Protein AF-A0AAV8ZLM1-F1 (afdb_monomer_lite)

Foldseek 3Di:
DCVVCVVVVHDPVVVVCCVVVCVVVVVVVVVVVLQCPAPPHDPDPPADDAPSHGDPVLRVVCVVPVPVSCVCQCVCVDVHHRDDDDDD

pLDDT: mean 85.18, std 17.74, range [24.75, 98.12]

Structure (mmCIF, N/CA/C/O backbone):
data_AF-A0AAV8ZLM1-F1
#
_entry.id   AF-A0AAV8ZLM1-F1
#
loop_
_atom_site.group_PDB
_atom_site.id
_atom_site.type_symbol
_atom_site.label_atom_id
_atom_site.label_alt_id
_atom_site.label_comp_id
_atom_site.label_asym_id
_atom_site.label_entity_id
_atom_site.label_seq_id
_atom_site.pdbx_PDB_ins_code
_atom_site.Cartn_x
_atom_site.Cartn_y
_atom_site.Cartn_z
_atom_site.occupancy
_atom_site.B_iso_or_equiv
_atom_site.auth_seq_id
_atom_site.auth_comp_id
_atom_site.auth_asym_id
_atom_site.auth_atom_id
_atom_site.pdbx_PDB_model_num
ATOM 1 N N . MET A 1 1 ? -19.427 1.726 5.671 1.00 60.84 1 MET A N 1
ATOM 2 C CA . MET A 1 1 ? -18.326 1.374 6.595 1.00 60.84 1 MET A CA 1
ATOM 3 C C . MET A 1 1 ? -18.644 0.105 7.381 1.00 60.84 1 MET A C 1
ATOM 5 O O . MET A 1 1 ? -17.946 -0.873 7.179 1.00 60.84 1 MET A O 1
ATOM 9 N N . ILE A 1 2 ? -19.730 0.063 8.169 1.00 75.81 2 ILE A N 1
ATOM 10 C CA . ILE A 1 2 ? -20.146 -1.152 8.909 1.00 75.81 2 ILE A CA 1
ATOM 11 C C . ILE A 1 2 ? -20.462 -2.331 7.971 1.00 75.81 2 ILE A C 1
ATOM 13 O O . ILE A 1 2 ? -20.012 -3.441 8.218 1.00 75.81 2 ILE A O 1
ATOM 17 N N . ILE A 1 3 ? -21.179 -2.072 6.870 1.00 85.81 3 ILE A N 1
ATOM 18 C CA . ILE A 1 3 ? -21.589 -3.105 5.900 1.00 85.81 3 ILE A CA 1
ATOM 19 C C . ILE A 1 3 ? -20.367 -3.833 5.312 1.00 85.81 3 ILE A C 1
ATOM 21 O O . ILE A 1 3 ? -20.293 -5.047 5.376 1.00 85.81 3 ILE A O 1
ATOM 25 N N . CYS A 1 4 ? -19.339 -3.098 4.878 1.00 87.06 4 CYS A N 1
ATOM 26 C CA . CYS A 1 4 ? -18.116 -3.684 4.318 1.00 87.06 4 CYS A CA 1
ATOM 27 C C . CYS A 1 4 ? -17.354 -4.576 5.314 1.00 87.06 4 CYS A C 1
ATOM 29 O O . CYS A 1 4 ? -16.791 -5.596 4.923 1.00 87.06 4 CYS A O 1
ATOM 31 N N . ALA A 1 5 ? -17.319 -4.187 6.594 1.00 86.81 5 ALA A N 1
ATOM 32 C CA . ALA A 1 5 ? -16.679 -4.984 7.637 1.00 86.81 5 ALA A CA 1
ATOM 33 C C . ALA A 1 5 ? -17.438 -6.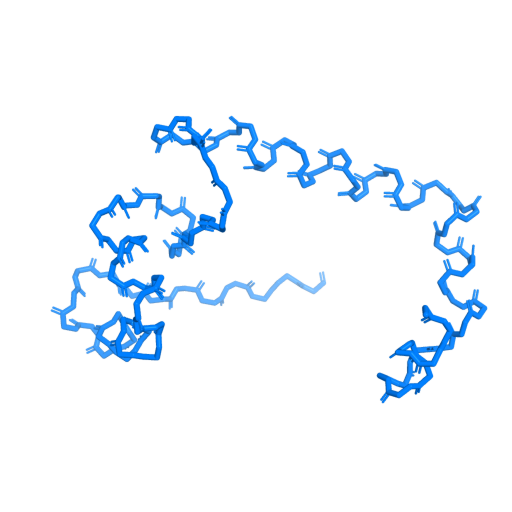296 7.875 1.00 86.81 5 ALA A C 1
ATOM 35 O O . ALA A 1 5 ? -16.822 -7.361 7.911 1.00 86.81 5 ALA A O 1
ATOM 36 N N . ALA A 1 6 ? -18.771 -6.215 7.953 1.00 85.75 6 ALA A N 1
ATOM 37 C CA . ALA A 1 6 ? -19.639 -7.378 8.099 1.00 85.75 6 ALA A CA 1
ATOM 38 C C . ALA A 1 6 ? -19.503 -8.345 6.912 1.00 85.75 6 ALA A C 1
ATOM 40 O O . ALA A 1 6 ? -19.312 -9.541 7.125 1.00 85.75 6 ALA A O 1
ATOM 41 N N . ASP A 1 7 ? -19.504 -7.824 5.682 1.00 94.00 7 ASP A N 1
ATOM 42 C CA . ASP A 1 7 ? -19.345 -8.619 4.457 1.00 94.00 7 ASP A CA 1
ATOM 43 C C . ASP A 1 7 ? -17.976 -9.314 4.383 1.00 94.00 7 ASP A C 1
ATOM 45 O O . ASP A 1 7 ? -17.849 -10.396 3.815 1.00 94.00 7 ASP A O 1
ATOM 49 N N . SER A 1 8 ? -16.949 -8.718 4.998 1.00 90.81 8 SER A N 1
ATOM 50 C CA . SER A 1 8 ? -15.597 -9.290 5.085 1.00 90.81 8 SER A CA 1
ATOM 51 C C . SER A 1 8 ? -15.439 -10.294 6.237 1.00 90.81 8 SER A C 1
ATOM 53 O O . SER A 1 8 ? -14.341 -10.803 6.457 1.00 90.81 8 SER A O 1
ATOM 55 N N . GLY A 1 9 ? -16.501 -10.556 7.010 1.00 93.81 9 GLY A N 1
ATOM 56 C CA . GLY A 1 9 ? -16.464 -11.432 8.185 1.00 93.81 9 GLY A CA 1
ATOM 57 C C . GLY A 1 9 ? -15.713 -10.845 9.384 1.00 93.81 9 GLY A C 1
ATOM 58 O O . GLY A 1 9 ? -15.405 -11.576 10.324 1.00 93.81 9 GLY A O 1
ATOM 59 N N . ILE A 1 10 ? -15.414 -9.541 9.373 1.00 91.69 10 ILE A N 1
ATOM 60 C CA . ILE A 1 10 ? -14.709 -8.856 10.459 1.00 91.69 10 ILE A CA 1
ATOM 61 C C . ILE A 1 10 ? -15.750 -8.269 11.422 1.00 91.69 10 ILE A C 1
ATOM 63 O O . ILE A 1 10 ? -16.512 -7.378 11.031 1.00 91.69 10 ILE A O 1
ATOM 67 N N . PRO A 1 11 ? -15.789 -8.707 12.696 1.00 92.69 11 PRO A N 1
ATOM 68 C CA . PRO A 1 11 ? -16.706 -8.138 13.671 1.00 92.69 11 PRO A CA 1
ATOM 69 C C . PRO A 1 11 ? -16.438 -6.645 13.874 1.00 92.69 11 PRO A C 1
ATOM 71 O O . PRO A 1 11 ? -15.300 -6.223 14.090 1.00 92.69 11 PRO A O 1
ATOM 74 N N . TRP A 1 12 ? -17.498 -5.836 13.877 1.00 90.31 12 TRP A N 1
ATOM 75 C CA . TRP A 1 12 ? -17.377 -4.395 14.116 1.00 90.31 12 TRP A CA 1
ATOM 76 C C . TRP A 1 12 ? -16.709 -4.076 15.461 1.00 90.31 12 TRP A C 1
ATOM 78 O O . TRP A 1 12 ? -15.904 -3.153 15.552 1.00 90.31 12 TRP A O 1
ATOM 88 N N . THR A 1 13 ? -16.974 -4.881 16.490 1.00 93.06 13 THR A N 1
ATOM 89 C CA . THR A 1 13 ? -16.359 -4.735 17.815 1.00 93.06 13 THR A CA 1
ATOM 90 C C . THR A 1 13 ? -14.841 -4.903 17.783 1.00 93.06 13 THR A C 1
ATOM 92 O O . THR A 1 13 ? -14.143 -4.209 18.516 1.00 93.06 13 THR A O 1
ATOM 95 N N . SER A 1 14 ? -14.308 -5.758 16.905 1.00 93.31 14 SER A N 1
ATOM 96 C CA . SER A 1 14 ? -12.862 -5.904 16.707 1.00 93.31 14 SER A CA 1
ATOM 97 C C . SER A 1 14 ? -12.249 -4.648 16.085 1.00 93.31 14 SER A C 1
ATOM 99 O O . SER A 1 14 ? -11.195 -4.197 16.531 1.00 93.31 14 SER A O 1
ATOM 101 N N . LEU A 1 15 ? -12.927 -4.037 15.107 1.00 92.25 15 LEU A N 1
ATOM 102 C CA . LEU A 1 15 ? -12.488 -2.769 14.511 1.00 92.25 15 LEU A CA 1
ATOM 103 C C . LEU A 1 15 ? -12.548 -1.621 15.521 1.00 92.25 15 LEU A C 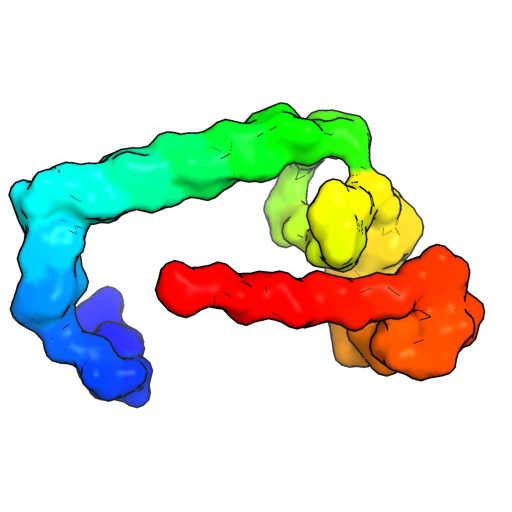1
ATOM 105 O O . LEU A 1 15 ? -11.602 -0.846 15.617 1.00 92.25 15 LEU A O 1
ATOM 109 N N . GLN A 1 16 ? -13.619 -1.536 16.314 1.00 93.00 16 GLN A N 1
ATOM 110 C CA . GLN A 1 16 ? -13.718 -0.549 17.393 1.00 93.00 16 GLN A CA 1
ATOM 111 C C . GLN A 1 16 ? -12.619 -0.738 18.437 1.00 93.00 16 GLN A C 1
ATOM 113 O O . GLN A 1 16 ? -12.018 0.246 18.857 1.00 93.00 16 GLN A O 1
ATOM 118 N N . GLY A 1 17 ? -12.324 -1.987 18.808 1.00 95.56 17 GLY A N 1
ATOM 119 C CA . GLY A 1 17 ? -11.207 -2.322 19.685 1.00 95.56 17 GLY A CA 1
ATOM 120 C C . GLY A 1 17 ? -9.892 -1.756 19.154 1.00 95.56 17 GLY A C 1
ATOM 121 O O . GLY A 1 17 ? -9.249 -0.989 19.863 1.00 95.56 17 GLY A O 1
ATOM 122 N N . CYS A 1 18 ? -9.563 -2.043 17.890 1.00 94.69 18 CYS A N 1
ATOM 123 C CA . CYS A 1 18 ? -8.363 -1.536 17.210 1.00 94.69 18 CYS A CA 1
ATOM 124 C C . CYS A 1 18 ? -8.291 0.003 17.176 1.00 94.69 18 CYS A C 1
ATOM 126 O O . CYS A 1 18 ? -7.242 0.585 17.449 1.00 94.69 18 CYS A O 1
ATOM 128 N N . LEU A 1 19 ? -9.414 0.670 16.887 1.00 94.06 19 LEU A N 1
ATOM 129 C CA . LEU A 1 19 ? -9.489 2.134 16.877 1.00 94.06 19 LEU A CA 1
ATOM 130 C C . LEU A 1 19 ? -9.295 2.734 18.276 1.00 94.06 19 LEU A C 1
ATOM 132 O O . LEU A 1 19 ? -8.662 3.772 18.418 1.00 94.06 19 LEU A O 1
ATOM 136 N N . SER A 1 20 ? -9.845 2.096 19.310 1.00 95.56 20 SER A N 1
ATOM 137 C CA . SER A 1 20 ? -9.800 2.609 20.686 1.00 95.56 20 SER A CA 1
ATOM 138 C C . SER A 1 20 ? -8.510 2.282 21.442 1.00 95.56 20 SER A C 1
ATOM 140 O O . SER A 1 20 ? -8.208 2.949 22.428 1.00 95.56 20 SER A O 1
ATOM 142 N N . SER A 1 21 ? -7.756 1.266 21.010 1.00 96.31 21 SER A N 1
ATOM 143 C CA . SER A 1 21 ? -6.540 0.813 21.695 1.00 96.31 21 SER A CA 1
ATOM 144 C C . SER A 1 21 ? -5.285 1.605 21.324 1.00 96.31 21 SER A C 1
ATOM 146 O O . SER A 1 21 ? -4.253 1.411 21.958 1.00 96.31 21 SER A O 1
ATOM 148 N N . GLY A 1 22 ? -5.351 2.459 20.296 1.00 95.38 22 GLY A N 1
ATOM 149 C CA . GLY A 1 22 ? -4.187 3.125 19.699 1.00 95.38 22 GLY A CA 1
ATOM 150 C C . GLY A 1 22 ? -3.462 2.283 18.641 1.00 95.38 22 GLY A C 1
ATOM 151 O O . GLY A 1 22 ? -2.635 2.810 17.904 1.00 95.38 22 GLY A O 1
ATOM 152 N N . GLN A 1 23 ? -3.815 1.002 18.475 1.00 96.62 23 GLN A N 1
ATOM 153 C CA . GLN A 1 23 ? -3.218 0.134 17.451 1.00 96.62 23 GLN A CA 1
ATOM 154 C C . GLN A 1 23 ? -3.431 0.689 16.032 1.00 96.62 23 GLN A C 1
ATOM 156 O O . GLN A 1 23 ? -2.557 0.574 15.175 1.00 96.62 23 GLN A O 1
ATOM 161 N N . ALA A 1 24 ? -4.586 1.310 15.772 1.00 95.69 24 ALA A N 1
ATOM 162 C CA . ALA A 1 24 ? -4.846 1.966 14.493 1.00 95.69 24 ALA A CA 1
ATOM 163 C C . ALA A 1 24 ? -3.859 3.113 14.202 1.00 95.69 24 ALA A C 1
ATOM 165 O O . ALA A 1 24 ? -3.461 3.283 13.049 1.00 95.69 24 ALA A O 1
ATOM 166 N N . ASP A 1 25 ? -3.436 3.857 15.228 1.00 97.81 25 ASP A N 1
ATOM 167 C CA . ASP A 1 25 ? -2.479 4.956 15.083 1.00 97.81 25 ASP A CA 1
ATOM 168 C C . ASP A 1 25 ? -1.072 4.425 14.798 1.00 97.81 25 ASP A C 1
ATOM 170 O O . ASP A 1 25 ? -0.400 4.921 13.895 1.00 97.81 25 ASP A O 1
ATOM 174 N N . GLU A 1 26 ? -0.650 3.369 15.501 1.00 97.88 26 GLU A N 1
ATOM 175 C CA . GLU A 1 26 ? 0.630 2.692 15.247 1.00 97.88 26 GLU A CA 1
ATOM 176 C C . GLU A 1 26 ? 0.716 2.193 13.797 1.00 97.88 26 GLU A C 1
ATOM 178 O O . GLU A 1 26 ? 1.685 2.477 13.089 1.00 97.88 26 GLU A O 1
ATOM 183 N N . LEU A 1 27 ? -0.341 1.527 13.319 1.00 97.69 27 LEU A N 1
ATOM 184 C CA . LEU A 1 27 ? -0.431 1.052 11.937 1.00 97.69 27 LEU A CA 1
ATOM 185 C C . LEU A 1 27 ? -0.435 2.206 10.928 1.00 97.69 27 LEU A C 1
ATOM 187 O O . LEU A 1 27 ? 0.134 2.079 9.840 1.00 97.69 27 LEU A O 1
ATOM 191 N N . LEU A 1 28 ? -1.082 3.328 11.250 1.00 97.25 28 LEU A N 1
ATOM 192 C CA . LEU A 1 28 ? -1.102 4.499 10.378 1.00 97.25 28 LEU A CA 1
ATOM 193 C C . LEU A 1 28 ? 0.294 5.121 10.252 1.00 97.25 28 LEU A C 1
ATOM 195 O O . LEU A 1 28 ? 0.717 5.432 9.137 1.00 97.25 28 LEU A O 1
ATOM 199 N N . VAL A 1 29 ? 1.020 5.254 11.366 1.00 98.12 29 VAL A N 1
ATOM 200 C CA . VAL A 1 29 ? 2.404 5.749 11.382 1.00 98.12 29 VAL A CA 1
ATOM 201 C C . VAL A 1 29 ? 3.316 4.822 10.582 1.00 98.12 29 VAL A C 1
ATOM 203 O O . VAL A 1 29 ? 4.027 5.296 9.698 1.00 98.12 29 VAL A O 1
ATOM 206 N N . GLU A 1 30 ? 3.247 3.507 10.805 1.00 97.56 30 GLU A N 1
ATOM 207 C CA . GLU A 1 30 ? 4.069 2.532 10.075 1.00 97.56 30 GLU A CA 1
ATOM 208 C C . GLU A 1 30 ? 3.848 2.621 8.555 1.00 97.56 30 GLU A C 1
ATOM 210 O O . GLU A 1 30 ? 4.802 2.664 7.775 1.00 97.56 30 GLU A O 1
ATOM 215 N N . ASN A 1 31 ? 2.593 2.708 8.107 1.00 95.69 31 ASN A N 1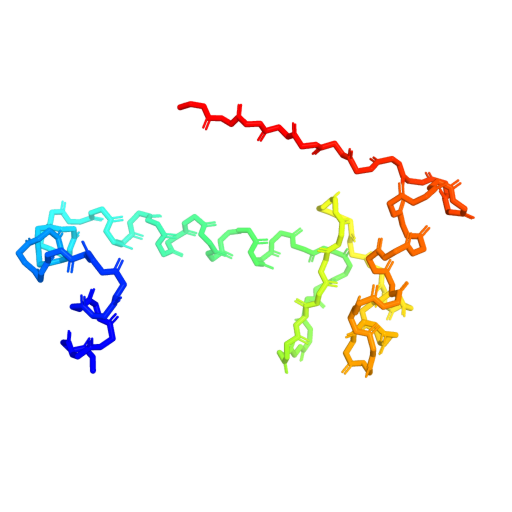
ATOM 216 C CA . ASN A 1 31 ? 2.295 2.851 6.680 1.00 95.69 31 ASN A CA 1
ATOM 217 C C . ASN A 1 31 ? 2.690 4.232 6.125 1.00 95.69 31 ASN A C 1
ATOM 219 O O . ASN A 1 31 ? 3.056 4.337 4.948 1.00 95.69 31 ASN A O 1
ATOM 223 N N . GLY A 1 32 ? 2.665 5.274 6.959 1.00 95.19 32 GLY A N 1
ATOM 224 C CA . GLY A 1 32 ? 3.208 6.593 6.637 1.00 95.19 32 GLY A CA 1
ATOM 225 C C . GLY A 1 32 ? 4.711 6.539 6.359 1.00 95.19 32 GLY A C 1
ATOM 226 O O . GLY A 1 32 ? 5.146 6.976 5.293 1.00 95.19 32 GLY A O 1
ATOM 227 N N . GLU A 1 33 ? 5.486 5.918 7.250 1.00 96.31 33 GLU A N 1
ATOM 228 C CA . GLU A 1 33 ? 6.937 5.724 7.088 1.00 96.31 33 GLU A CA 1
ATOM 229 C C . GLU A 1 33 ? 7.274 4.857 5.867 1.00 96.31 33 GLU A C 1
ATOM 231 O O . GLU A 1 33 ? 8.171 5.179 5.080 1.00 96.31 33 GLU A O 1
ATOM 236 N N . ARG A 1 34 ? 6.505 3.786 5.629 1.00 93.00 34 ARG A N 1
ATOM 237 C CA . ARG A 1 34 ? 6.637 2.966 4.411 1.00 93.00 34 ARG A CA 1
ATOM 238 C C . ARG A 1 34 ? 6.386 3.770 3.138 1.00 93.00 34 ARG A C 1
ATOM 240 O O . ARG A 1 34 ? 7.088 3.568 2.160 1.00 93.00 34 ARG A O 1
ATOM 247 N N . THR A 1 35 ? 5.416 4.685 3.139 1.00 93.62 35 THR A N 1
ATOM 248 C CA . THR A 1 35 ? 5.140 5.562 1.987 1.00 93.62 35 THR A CA 1
ATOM 249 C C . THR A 1 35 ? 6.241 6.609 1.806 1.00 93.62 35 THR A C 1
ATOM 251 O O . THR A 1 35 ? 6.668 6.871 0.682 1.00 93.62 35 THR A O 1
ATOM 254 N N . TYR A 1 36 ? 6.714 7.199 2.905 1.00 94.19 36 TYR A N 1
ATOM 255 C CA . TYR A 1 36 ? 7.746 8.237 2.902 1.00 94.19 36 TYR A CA 1
ATOM 256 C C . TYR A 1 36 ? 9.114 7.716 2.443 1.00 94.19 36 TYR A C 1
ATOM 258 O O . TYR A 1 36 ? 9.848 8.434 1.767 1.0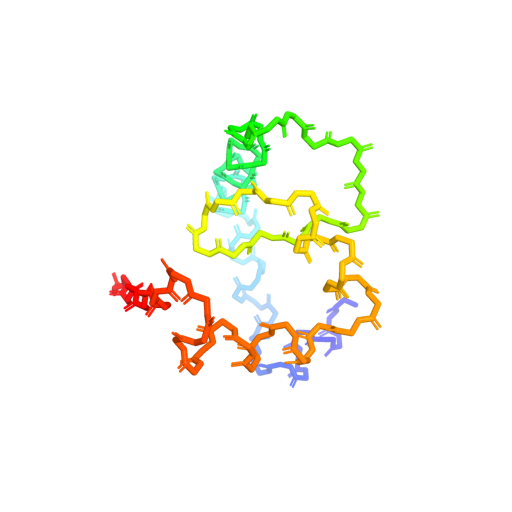0 94.19 36 TYR A O 1
ATOM 266 N N . SER A 1 37 ? 9.439 6.467 2.780 1.00 93.62 37 SER A N 1
ATOM 267 C CA . SER A 1 37 ? 10.720 5.823 2.453 1.00 93.62 37 SER A CA 1
ATOM 268 C C . SER A 1 37 ? 10.854 5.346 1.002 1.00 93.62 37 SER A C 1
ATOM 270 O O . SER A 1 37 ? 11.930 4.888 0.614 1.00 93.62 37 SER A O 1
ATOM 272 N N . VAL A 1 38 ? 9.800 5.444 0.185 1.00 93.25 38 VAL A N 1
ATOM 273 C CA . VAL A 1 38 ? 9.861 5.051 -1.229 1.00 93.25 38 VAL A CA 1
ATOM 274 C C . VAL A 1 38 ? 10.740 6.020 -2.012 1.00 93.25 38 VAL A C 1
ATOM 276 O O . VAL A 1 38 ? 10.495 7.226 -2.021 1.00 93.25 38 VAL A O 1
ATOM 279 N N . GLU A 1 39 ? 11.712 5.468 -2.742 1.00 92.00 39 GLU A N 1
ATOM 280 C CA . GLU A 1 39 ? 12.605 6.224 -3.616 1.00 92.00 39 GLU A CA 1
ATOM 281 C C . GLU A 1 39 ? 12.518 5.763 -5.085 1.00 92.00 39 GLU A C 1
ATOM 283 O O . GLU A 1 39 ? 12.583 4.559 -5.358 1.00 92.00 39 GLU A O 1
ATOM 288 N N . PRO A 1 40 ? 12.439 6.701 -6.052 1.00 91.50 40 PRO A N 1
ATOM 289 C CA . PRO A 1 40 ? 12.155 8.130 -5.879 1.00 91.50 40 PRO A CA 1
ATOM 290 C C . PRO A 1 40 ? 10.814 8.410 -5.186 1.00 91.50 40 PRO A C 1
ATOM 292 O O . PRO A 1 40 ? 9.871 7.627 -5.303 1.00 91.50 40 PRO A O 1
ATOM 295 N N . LYS A 1 41 ? 10.732 9.569 -4.516 1.00 92.62 41 LYS A N 1
ATOM 296 C CA . LYS A 1 41 ? 9.521 10.029 -3.818 1.00 92.62 41 LYS A CA 1
ATOM 297 C C . LYS A 1 41 ? 8.257 9.863 -4.663 1.00 92.62 41 LYS A C 1
ATOM 299 O O . LYS A 1 41 ? 8.193 10.304 -5.813 1.00 92.62 41 LYS A O 1
ATOM 304 N N . ILE A 1 42 ? 7.223 9.300 -4.043 1.00 89.88 42 ILE A N 1
ATOM 305 C CA . ILE A 1 42 ? 5.896 9.148 -4.644 1.00 89.88 42 ILE A CA 1
ATOM 306 C C . ILE A 1 42 ? 5.314 10.527 -4.974 1.00 89.88 42 ILE A C 1
ATOM 308 O O . ILE A 1 42 ? 5.224 11.402 -4.115 1.00 89.88 42 ILE A O 1
ATOM 312 N N . THR A 1 43 ? 4.873 10.708 -6.219 1.00 90.75 43 THR A N 1
ATOM 313 C CA . THR A 1 43 ? 4.271 11.962 -6.708 1.00 90.75 43 THR A CA 1
ATOM 314 C C . THR A 1 43 ? 2.753 11.890 -6.861 1.00 90.75 43 THR A C 1
ATOM 316 O O . THR A 1 43 ? 2.115 12.904 -7.141 1.00 90.75 43 THR A O 1
ATOM 319 N N . GLY A 1 44 ? 2.148 10.713 -6.674 1.00 90.50 44 GLY A N 1
ATOM 320 C CA . GLY A 1 44 ? 0.706 10.544 -6.808 1.00 90.50 44 GLY A CA 1
ATOM 321 C C . GLY A 1 44 ? 0.201 9.144 -6.477 1.00 90.50 44 GLY A C 1
ATOM 322 O O . GLY A 1 44 ? 0.966 8.194 -6.303 1.00 90.50 44 GLY A O 1
ATOM 323 N N . ILE A 1 45 ? -1.123 9.032 -6.409 1.00 92.88 45 ILE A N 1
ATOM 324 C CA . ILE A 1 45 ? -1.841 7.781 -6.159 1.00 92.88 45 ILE A CA 1
ATOM 325 C C . ILE A 1 45 ? -2.705 7.383 -7.375 1.00 92.88 45 ILE A C 1
ATOM 327 O O . ILE A 1 45 ? -3.202 8.265 -8.080 1.00 92.88 45 ILE A O 1
ATOM 331 N N . PRO A 1 46 ? -2.921 6.076 -7.630 1.00 93.31 46 PRO A N 1
ATOM 332 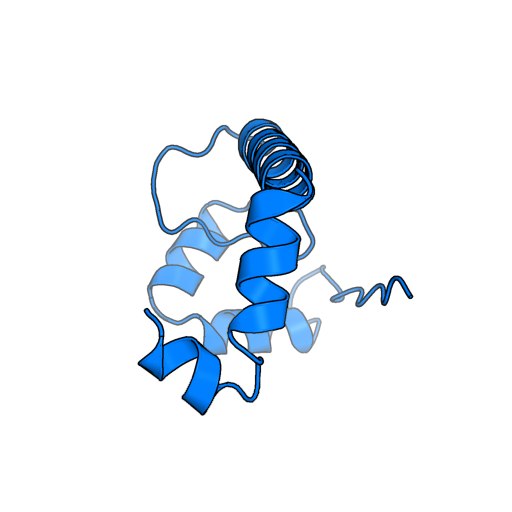C CA . PRO A 1 46 ? -2.239 4.949 -6.991 1.00 93.31 46 PRO A CA 1
ATOM 333 C C . PRO A 1 46 ? -0.774 4.836 -7.450 1.00 93.31 46 PRO A C 1
ATOM 335 O O . PRO A 1 46 ? -0.464 5.119 -8.608 1.00 93.31 46 PRO A O 1
ATOM 338 N N . THR A 1 47 ? 0.098 4.381 -6.547 1.00 95.19 47 THR A N 1
ATOM 339 C CA . THR A 1 47 ? 1.473 3.956 -6.855 1.00 95.19 47 THR A CA 1
ATOM 340 C C . THR A 1 47 ? 1.611 2.466 -6.561 1.00 95.19 47 THR A C 1
ATOM 342 O O . THR A 1 47 ? 1.241 2.010 -5.482 1.00 95.19 47 THR A O 1
ATOM 345 N N . ILE A 1 48 ? 2.112 1.709 -7.536 1.00 95.06 48 ILE A N 1
ATOM 346 C CA . ILE A 1 48 ? 2.240 0.252 -7.485 1.00 95.06 48 ILE A CA 1
ATOM 347 C C . ILE A 1 48 ? 3.724 -0.100 -7.392 1.00 95.06 48 ILE A C 1
ATOM 349 O O . ILE A 1 48 ? 4.520 0.279 -8.254 1.00 95.06 48 ILE A O 1
ATOM 353 N N . ILE A 1 49 ? 4.078 -0.827 -6.336 1.00 92.94 49 ILE A N 1
ATOM 354 C CA . ILE A 1 49 ? 5.441 -1.255 -6.017 1.00 92.94 49 ILE A CA 1
ATOM 355 C C . ILE A 1 49 ? 5.454 -2.779 -5.983 1.00 92.94 49 ILE A C 1
ATOM 357 O O . ILE A 1 49 ? 4.564 -3.397 -5.399 1.00 92.94 49 ILE A O 1
ATOM 361 N N . PHE A 1 50 ? 6.463 -3.384 -6.603 1.00 91.56 50 PHE A N 1
ATOM 362 C CA . PHE A 1 50 ? 6.646 -4.832 -6.611 1.00 91.56 50 PHE A CA 1
ATOM 363 C C . PHE A 1 50 ? 7.923 -5.174 -5.844 1.00 91.56 50 PHE A C 1
ATOM 365 O O . PHE A 1 50 ? 8.971 -4.595 -6.119 1.00 91.56 50 PHE A O 1
ATOM 372 N N . ASN A 1 51 ? 7.838 -6.116 -4.897 1.00 86.81 51 ASN A N 1
ATOM 373 C CA . ASN A 1 51 ? 8.963 -6.539 -4.047 1.00 86.81 51 ASN A CA 1
ATOM 374 C C . ASN A 1 51 ? 9.700 -5.369 -3.367 1.00 86.81 51 ASN A C 1
ATOM 376 O O . ASN A 1 51 ? 10.927 -5.344 -3.366 1.00 86.81 51 ASN A O 1
ATOM 380 N N . ASP A 1 52 ? 8.957 -4.383 -2.858 1.00 87.00 52 ASP A N 1
ATOM 381 C CA . ASP A 1 52 ? 9.496 -3.184 -2.194 1.00 87.00 52 ASP A CA 1
ATOM 382 C C . ASP A 1 52 ? 10.458 -2.333 -3.055 1.00 87.00 52 ASP A C 1
ATOM 384 O O . ASP A 1 52 ? 11.160 -1.466 -2.542 1.00 87.00 52 ASP A O 1
ATOM 388 N N . ILE A 1 53 ? 10.470 -2.534 -4.380 1.00 88.56 53 ILE A N 1
ATOM 389 C CA . ILE A 1 53 ? 11.289 -1.768 -5.327 1.00 88.56 53 ILE A CA 1
ATOM 390 C C . ILE A 1 53 ? 10.373 -0.965 -6.243 1.00 88.56 53 ILE A C 1
ATOM 392 O O . ILE A 1 53 ? 9.590 -1.517 -7.026 1.00 88.56 53 ILE A O 1
ATOM 396 N N . PHE A 1 54 ? 10.472 0.362 -6.167 1.00 91.75 54 PHE A N 1
ATOM 397 C CA . PHE A 1 54 ? 9.730 1.224 -7.073 1.00 91.75 54 PHE A CA 1
ATOM 398 C C . PHE A 1 54 ? 10.382 1.235 -8.460 1.00 91.75 54 PHE A C 1
ATOM 400 O O . PHE A 1 54 ? 11.577 1.470 -8.629 1.00 91.75 54 PHE A O 1
ATOM 407 N N . SER A 1 55 ? 9.559 0.997 -9.477 1.00 92.75 55 SER A N 1
ATOM 408 C CA . SER A 1 55 ? 9.923 1.149 -10.879 1.00 92.75 55 SER A CA 1
ATOM 409 C C . SER A 1 55 ? 8.815 1.918 -11.568 1.00 92.75 55 SER A C 1
ATOM 411 O O . SER A 1 55 ? 7.691 1.438 -11.688 1.00 92.75 55 SER A O 1
ATOM 413 N N . ASP A 1 56 ? 9.140 3.107 -12.058 1.00 92.44 56 ASP A N 1
ATOM 414 C CA . ASP A 1 56 ? 8.200 3.973 -12.764 1.00 92.44 56 ASP A CA 1
ATOM 415 C C . ASP A 1 56 ? 7.603 3.288 -14.015 1.00 92.44 56 ASP A C 1
ATOM 417 O O . ASP A 1 56 ? 6.408 3.398 -14.294 1.00 92.44 56 ASP A O 1
ATOM 421 N N . ALA A 1 57 ? 8.394 2.468 -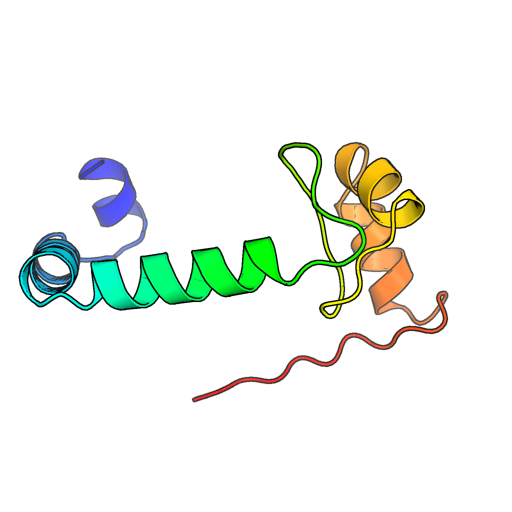14.717 1.00 92.81 57 ALA A N 1
ATOM 422 C CA . ALA A 1 57 ? 7.905 1.660 -15.832 1.00 92.81 57 ALA A CA 1
ATOM 423 C C . ALA A 1 57 ? 6.882 0.603 -15.383 1.00 92.81 57 ALA A C 1
ATOM 425 O O . ALA A 1 57 ? 5.794 0.532 -15.959 1.00 92.81 57 ALA A O 1
ATOM 426 N N . LEU A 1 58 ? 7.201 -0.187 -14.347 1.00 93.00 58 LEU A N 1
ATOM 427 C CA . LEU A 1 58 ? 6.276 -1.196 -13.820 1.00 93.00 58 LEU A CA 1
ATOM 428 C C . LEU A 1 58 ? 5.019 -0.544 -13.244 1.00 93.00 58 LEU A C 1
ATOM 430 O O . LEU A 1 58 ? 3.924 -1.020 -13.518 1.00 93.00 58 LEU A O 1
ATOM 434 N N . ASN A 1 59 ? 5.154 0.574 -12.529 1.00 94.06 59 ASN A N 1
ATOM 435 C CA . ASN A 1 59 ? 4.032 1.344 -12.001 1.00 94.06 59 ASN A CA 1
ATOM 436 C C . ASN A 1 59 ? 3.088 1.800 -13.126 1.00 94.06 59 ASN A C 1
ATOM 438 O O . ASN A 1 59 ? 1.885 1.549 -13.063 1.00 94.06 59 ASN A O 1
ATOM 442 N N . ARG A 1 60 ? 3.609 2.406 -14.203 1.00 94.31 60 ARG A N 1
ATOM 443 C CA . ARG A 1 60 ? 2.784 2.817 -15.356 1.00 94.31 60 ARG A CA 1
ATOM 444 C C . ARG A 1 60 ? 2.078 1.644 -16.033 1.00 94.31 60 ARG A C 1
ATOM 446 O O . ARG A 1 60 ? 0.888 1.744 -16.332 1.00 94.31 60 ARG A O 1
ATOM 453 N N . MET A 1 61 ? 2.798 0.549 -16.279 1.00 94.88 61 MET A N 1
ATOM 454 C CA . MET A 1 61 ? 2.217 -0.636 -16.917 1.00 94.88 61 MET A CA 1
ATOM 455 C C . MET A 1 61 ? 1.141 -1.262 -16.029 1.00 94.88 61 MET A C 1
ATOM 457 O O . MET A 1 61 ? 0.038 -1.533 -16.495 1.00 94.88 61 MET A O 1
ATOM 461 N N . ALA A 1 62 ? 1.418 -1.397 -14.734 1.00 95.62 62 ALA A N 1
ATOM 462 C CA . ALA A 1 62 ? 0.515 -2.005 -13.768 1.00 95.62 62 ALA A CA 1
ATOM 463 C C . ALA A 1 62 ? -0.744 -1.161 -13.519 1.00 95.62 62 ALA A C 1
ATOM 465 O O . ALA A 1 62 ? -1.813 -1.716 -13.286 1.00 95.62 62 ALA A O 1
ATOM 466 N N . ARG A 1 63 ? -0.656 0.172 -13.645 1.00 94.69 63 ARG A N 1
ATOM 467 C CA . ARG A 1 63 ? -1.833 1.059 -13.623 1.00 94.69 63 ARG A CA 1
ATOM 468 C C . ARG A 1 63 ? -2.765 0.846 -14.820 1.00 94.69 63 ARG A C 1
ATOM 470 O O . ARG A 1 63 ? -3.933 1.207 -14.733 1.00 94.69 63 ARG A O 1
ATOM 477 N N . THR A 1 64 ? -2.262 0.276 -15.914 1.00 96.06 64 THR A N 1
ATOM 478 C CA . THR A 1 64 ? -3.047 -0.021 -17.123 1.00 96.06 64 THR A CA 1
ATOM 479 C C . THR A 1 64 ? -3.528 -1.473 -17.139 1.00 96.06 64 THR A C 1
ATOM 481 O O . THR A 1 64 ? -4.690 -1.735 -17.435 1.00 96.06 64 THR A O 1
ATOM 484 N N . ASN A 1 65 ? -2.647 -2.423 -16.815 1.00 95.75 65 ASN A N 1
ATOM 485 C CA . ASN A 1 65 ? -2.952 -3.849 -16.762 1.00 95.75 65 ASN A CA 1
ATOM 486 C C . ASN A 1 65 ? -2.136 -4.526 -15.651 1.00 95.75 65 ASN A C 1
ATOM 488 O O . ASN A 1 65 ? -1.048 -5.056 -15.880 1.00 95.75 65 ASN A O 1
ATOM 492 N N . PHE A 1 66 ? -2.670 -4.486 -14.430 1.00 94.75 66 PHE A N 1
ATOM 493 C CA . PHE A 1 66 ? -2.015 -5.046 -13.248 1.00 94.75 66 PHE A CA 1
ATOM 494 C C . PHE A 1 66 ? -1.746 -6.550 -13.385 1.00 94.75 66 PHE A C 1
ATOM 496 O O . PHE A 1 66 ? -0.638 -6.997 -13.095 1.00 94.75 66 PHE A O 1
ATOM 503 N N . LEU A 1 67 ? -2.733 -7.314 -13.869 1.00 94.56 67 LEU A N 1
ATOM 504 C CA . LEU A 1 67 ? -2.649 -8.773 -13.967 1.00 94.56 67 LEU A CA 1
ATOM 505 C C . LEU A 1 67 ? -1.481 -9.214 -14.854 1.00 94.56 67 LEU A C 1
ATOM 507 O O . LEU A 1 67 ? -0.674 -10.037 -14.435 1.00 94.56 67 LEU A O 1
ATOM 511 N N . ASN A 1 68 ? -1.335 -8.603 -16.031 1.00 93.31 68 ASN A N 1
ATOM 512 C CA . ASN A 1 68 ? -0.258 -8.952 -16.954 1.00 93.31 68 ASN A CA 1
ATOM 513 C C . ASN A 1 68 ? 1.139 -8.675 -16.367 1.00 93.31 68 ASN A C 1
ATOM 515 O O . ASN A 1 68 ? 2.061 -9.464 -16.562 1.00 93.31 68 ASN A O 1
ATOM 519 N N . VAL A 1 69 ? 1.296 -7.581 -15.613 1.00 92.81 69 VAL A N 1
ATOM 520 C CA . VAL A 1 69 ? 2.570 -7.264 -14.946 1.00 92.81 69 VAL A CA 1
ATOM 521 C C . VAL A 1 69 ? 2.871 -8.266 -13.829 1.00 92.81 69 VAL A C 1
ATOM 523 O O . VAL A 1 69 ? 4.015 -8.700 -13.700 1.00 92.81 69 VAL A O 1
ATOM 526 N N . VAL A 1 70 ? 1.864 -8.673 -13.049 1.00 91.94 70 VAL A N 1
ATOM 527 C CA . VAL A 1 70 ? 2.026 -9.715 -12.021 1.00 91.94 70 VAL A CA 1
ATOM 528 C C . VAL A 1 70 ? 2.450 -11.039 -12.651 1.00 91.94 70 VAL A C 1
ATOM 530 O O . VAL A 1 70 ? 3.410 -11.642 -12.175 1.00 91.94 70 VAL A O 1
ATOM 533 N N . GLU A 1 71 ? 1.799 -11.464 -13.736 1.00 91.06 71 GLU A N 1
ATOM 534 C CA . GLU A 1 71 ? 2.161 -12.681 -14.473 1.00 91.06 71 GLU A CA 1
ATOM 535 C C . GLU A 1 71 ? 3.615 -12.612 -14.960 1.00 91.06 71 GLU A C 1
ATOM 537 O O . GLU A 1 71 ? 4.417 -13.483 -14.615 1.00 91.06 71 GLU A O 1
ATOM 542 N N . PHE A 1 72 ? 3.994 -11.516 -15.629 1.00 86.25 72 PHE A N 1
ATOM 543 C CA . PHE A 1 72 ? 5.356 -11.285 -16.121 1.00 86.25 72 PHE A CA 1
ATOM 544 C C . PHE A 1 72 ? 6.425 -11.388 -15.019 1.00 86.25 72 PHE A C 1
ATOM 546 O O . PHE A 1 72 ? 7.477 -12.004 -15.224 1.00 86.25 72 PHE A O 1
ATOM 553 N N . ILE A 1 73 ? 6.162 -10.800 -13.846 1.00 85.44 73 ILE A N 1
ATOM 554 C CA . ILE A 1 73 ? 7.082 -10.849 -12.700 1.00 85.44 73 ILE A CA 1
ATOM 555 C C . ILE A 1 73 ? 7.094 -12.256 -12.079 1.00 85.44 73 ILE A C 1
ATOM 557 O O . ILE A 1 73 ? 8.158 -12.775 -11.743 1.00 85.44 73 ILE A O 1
ATOM 561 N N . SER A 1 74 ? 5.933 -12.899 -11.940 1.00 81.50 74 SER A N 1
ATOM 562 C CA . SER A 1 74 ? 5.803 -14.209 -11.286 1.00 81.50 74 SER A CA 1
ATOM 563 C C . SER A 1 74 ? 6.479 -15.352 -12.052 1.00 81.50 74 SER A C 1
ATOM 565 O O . SER A 1 74 ? 7.022 -16.269 -11.436 1.00 81.50 74 SER A O 1
ATOM 567 N N . GLU A 1 75 ? 6.517 -15.276 -13.382 1.00 79.06 75 GLU A N 1
ATOM 568 C CA . GLU A 1 75 ? 7.102 -16.304 -14.250 1.00 79.06 75 GLU A CA 1
ATOM 569 C C . GLU A 1 75 ? 8.631 -16.193 -14.378 1.00 79.06 75 GLU A C 1
ATOM 571 O O . GLU A 1 75 ? 9.249 -16.953 -15.124 1.00 79.06 75 GLU A O 1
ATOM 576 N N . GLY A 1 76 ? 9.266 -15.238 -13.685 1.00 62.53 76 GLY A N 1
ATOM 577 C CA . GLY A 1 76 ? 10.716 -15.033 -13.750 1.00 62.53 76 GLY A CA 1
ATOM 578 C C . GLY A 1 76 ? 11.213 -14.597 -15.133 1.00 62.53 76 GLY A C 1
ATOM 579 O O . GLY A 1 76 ? 12.409 -14.675 -15.411 1.00 62.53 76 GLY A O 1
ATOM 580 N N . ARG A 1 77 ? 10.307 -14.133 -16.006 1.00 57.22 77 ARG A N 1
ATOM 581 C CA . ARG A 1 77 ? 10.656 -13.524 -17.300 1.00 57.22 77 ARG A CA 1
ATOM 582 C C . ARG A 1 77 ? 11.222 -12.107 -17.134 1.00 57.22 77 ARG A C 1
ATOM 584 O O . ARG A 1 77 ? 11.824 -11.576 -18.063 1.00 57.22 77 ARG A O 1
ATOM 591 N N . GLY A 1 78 ? 11.085 -11.533 -15.937 1.00 55.41 78 GLY A N 1
ATOM 592 C CA . GLY A 1 78 ? 11.895 -10.431 -15.422 1.00 55.41 78 GLY A CA 1
ATOM 593 C C . GLY A 1 78 ? 12.870 -10.913 -14.340 1.00 55.41 78 GLY A C 1
ATOM 594 O O . GLY A 1 78 ? 12.621 -11.908 -13.666 1.00 55.41 78 GLY A O 1
ATOM 595 N N . MET A 1 79 ? 13.972 -10.186 -14.145 1.00 50.06 79 MET A N 1
ATOM 596 C CA . MET A 1 79 ? 15.074 -10.476 -13.206 1.00 50.06 79 MET A CA 1
ATOM 597 C C . MET A 1 79 ? 14.687 -10.380 -11.704 1.00 50.06 79 MET A C 1
ATOM 599 O O . MET A 1 79 ? 15.515 -10.022 -10.872 1.00 50.06 79 MET A O 1
ATOM 603 N N . TRP A 1 80 ? 13.431 -10.661 -11.340 1.00 52.06 80 TRP A N 1
ATOM 604 C CA . TRP A 1 80 ? 12.862 -10.474 -10.003 1.00 52.06 80 TRP A CA 1
ATOM 605 C C . TRP A 1 80 ? 11.987 -11.676 -9.637 1.00 52.06 80 TRP A C 1
ATOM 607 O O . TRP A 1 80 ? 10.903 -11.852 -10.182 1.00 52.06 80 TRP A O 1
ATOM 617 N N . ARG A 1 81 ? 12.441 -12.513 -8.700 1.00 52.22 81 ARG A N 1
ATOM 618 C CA . ARG A 1 81 ? 11.623 -13.590 -8.122 1.00 52.22 81 ARG A CA 1
ATOM 619 C C . ARG A 1 81 ? 10.802 -12.989 -6.978 1.00 52.22 81 ARG A C 1
ATOM 621 O O . ARG A 1 81 ? 11.394 -12.417 -6.067 1.00 52.22 81 ARG A O 1
ATOM 628 N N . LEU A 1 82 ? 9.470 -13.091 -7.016 1.00 52.03 82 LEU A N 1
ATOM 629 C CA . LEU A 1 82 ? 8.613 -12.674 -5.894 1.00 52.03 82 LEU A CA 1
ATOM 630 C C . LEU A 1 82 ? 9.022 -13.460 -4.639 1.00 52.03 82 LEU A C 1
ATOM 632 O O . LEU A 1 82 ? 8.921 -14.689 -4.616 1.00 52.03 82 LEU A O 1
ATOM 636 N N . SER A 1 83 ? 9.508 -12.767 -3.610 1.00 51.78 83 SER A N 1
ATOM 637 C CA . SER A 1 83 ? 9.776 -13.374 -2.307 1.00 51.78 83 SER A CA 1
ATOM 638 C C . SER A 1 83 ? 8.579 -13.110 -1.405 1.00 51.78 83 SER A C 1
ATOM 640 O O . SER A 1 83 ? 8.395 -12.004 -0.905 1.00 51.78 83 SER A O 1
ATOM 642 N N . PHE A 1 84 ? 7.740 -14.125 -1.207 1.00 37.91 84 PHE A N 1
ATOM 643 C CA . PHE A 1 84 ? 6.676 -14.069 -0.211 1.00 37.91 84 PHE A CA 1
ATOM 644 C C . PHE A 1 84 ? 7.276 -14.364 1.162 1.00 37.91 84 PHE A C 1
ATOM 646 O O . PHE A 1 84 ? 7.516 -15.521 1.512 1.00 37.91 84 PHE A O 1
ATOM 653 N N . LYS A 1 85 ? 7.526 -13.319 1.953 1.00 32.78 85 LYS A N 1
ATOM 654 C CA . LYS A 1 85 ? 7.861 -13.478 3.368 1.00 32.78 85 LYS A CA 1
ATOM 655 C C . LYS A 1 85 ? 6.568 -13.419 4.179 1.00 32.78 85 LYS A C 1
ATOM 657 O O . LYS A 1 85 ? 6.003 -12.352 4.378 1.00 32.78 85 LYS A O 1
ATOM 662 N N . TRP A 1 86 ? 6.097 -14.578 4.631 1.00 24.75 86 TRP A N 1
ATOM 663 C CA . TRP A 1 86 ? 5.051 -14.654 5.649 1.00 24.75 86 TRP A CA 1
ATOM 664 C C . TRP A 1 86 ? 5.678 -14.307 6.998 1.00 24.75 86 TRP A C 1
ATOM 666 O O . TRP A 1 86 ? 6.499 -15.070 7.512 1.00 24.75 86 TRP A O 1
ATOM 676 N N . VAL A 1 87 ? 5.325 -13.154 7.557 1.00 29.73 87 VAL A N 1
ATOM 677 C CA . VAL A 1 87 ? 5.593 -12.856 8.967 1.00 29.73 87 VAL A CA 1
ATOM 678 C C . VAL A 1 87 ? 4.367 -13.337 9.744 1.00 29.73 87 VAL A C 1
ATOM 680 O O . VAL A 1 87 ? 3.250 -12.935 9.426 1.00 29.73 87 VAL A O 1
ATOM 683 N N . LYS A 1 88 ? 4.586 -14.294 10.653 1.00 36.09 88 LYS A N 1
ATOM 684 C CA . LYS A 1 88 ? 3.582 -14.775 11.611 1.00 36.09 88 LYS A CA 1
ATOM 685 C C . LYS A 1 88 ? 3.355 -13.749 12.707 1.00 36.09 88 LYS A C 1
ATOM 687 O O . LYS A 1 88 ? 4.359 -13.103 13.081 1.00 36.09 88 LYS A O 1
#

Radius of gyration: 16.87 Å; chains: 1; bounding box: 37×28×39 Å

Organism: NCBI:txid1586634

Sequence (88 aa):
MIICAADSGIPWTSLQGCLSSGQADELLVENGERTYSVEPKITGIPTIIFNDIFSDALNRMARTNFLNVVEFISEGRGMWRLSFKWVK

Secondary structure (DSSP, 8-state):
-HHHHHHTT--HHHHHHHHHSSHHHHHHHHHHHHHHT-SS---SSS---BTTB--HHHHHHHHH-HHHHHHHHHTTSSS---------